Protein AF-A0A847ZDC9-F1 (afdb_monomer)

Structure (mmCIF, N/CA/C/O backbone):
data_AF-A0A847ZDC9-F1
#
_entry.id   AF-A0A847ZDC9-F1
#
loop_
_atom_site.group_PDB
_atom_site.id
_atom_site.type_symbol
_atom_site.label_atom_id
_atom_site.label_alt_id
_atom_site.label_comp_id
_atom_site.label_asym_id
_atom_site.label_entity_id
_atom_site.label_seq_id
_atom_site.pdbx_PDB_ins_code
_atom_site.Cartn_x
_atom_site.Cartn_y
_atom_site.Cartn_z
_atom_site.occupancy
_atom_site.B_iso_or_equiv
_atom_site.auth_seq_id
_atom_site.auth_comp_id
_atom_site.auth_asym_id
_atom_site.auth_atom_id
_atom_site.pdbx_PDB_model_num
ATOM 1 N N . MET A 1 1 ? 9.427 -24.790 15.113 1.00 75.94 1 MET A N 1
ATOM 2 C CA . MET A 1 1 ? 8.262 -24.281 14.353 1.00 75.94 1 MET A CA 1
ATOM 3 C C . MET A 1 1 ? 8.720 -23.042 13.598 1.00 75.94 1 MET A C 1
ATOM 5 O O . MET A 1 1 ? 9.330 -22.196 14.244 1.00 75.94 1 MET A O 1
ATOM 9 N N . SER A 1 2 ? 8.518 -22.959 12.276 1.00 96.50 2 SER A N 1
ATOM 10 C CA . SER A 1 2 ? 8.979 -21.799 11.489 1.00 96.50 2 SER A CA 1
ATOM 11 C C . SER A 1 2 ? 8.247 -20.518 11.904 1.00 96.50 2 SER A C 1
ATOM 13 O O . SER A 1 2 ? 7.168 -20.587 12.503 1.00 96.50 2 SER A O 1
ATOM 15 N N . PHE A 1 3 ? 8.836 -19.358 11.617 1.00 96.12 3 PHE A N 1
ATOM 16 C CA . PHE A 1 3 ? 8.235 -18.069 11.953 1.00 96.12 3 PHE A CA 1
ATOM 17 C C . PHE A 1 3 ? 6.899 -17.869 11.225 1.00 96.12 3 PHE A C 1
ATOM 19 O O . PHE A 1 3 ? 5.914 -17.469 11.840 1.00 96.12 3 PHE A O 1
ATOM 26 N N . GLU A 1 4 ? 6.825 -18.267 9.956 1.00 95.75 4 GLU A N 1
ATOM 27 C CA . GLU A 1 4 ? 5.623 -18.192 9.119 1.00 95.75 4 GLU A CA 1
ATOM 28 C C . GLU A 1 4 ? 4.483 -19.004 9.736 1.00 95.75 4 GLU A C 1
ATOM 30 O O . GLU A 1 4 ? 3.350 -18.532 9.830 1.00 95.75 4 GLU A O 1
ATOM 35 N N . ARG A 1 5 ? 4.786 -20.205 10.250 1.00 96.69 5 ARG A N 1
ATOM 36 C CA . ARG A 1 5 ? 3.777 -21.029 10.920 1.00 96.69 5 ARG A CA 1
ATOM 37 C C . ARG A 1 5 ? 3.280 -20.385 12.216 1.00 96.69 5 ARG A C 1
ATOM 39 O O . ARG A 1 5 ? 2.094 -20.480 12.512 1.00 96.69 5 ARG A O 1
ATOM 46 N N . GLN A 1 6 ? 4.152 -19.717 12.972 1.00 97.88 6 GLN A N 1
ATOM 47 C CA . GLN A 1 6 ? 3.752 -18.973 14.175 1.00 97.88 6 GLN A CA 1
ATOM 48 C C . GLN A 1 6 ? 2.889 -17.753 13.833 1.00 97.88 6 GLN A C 1
ATOM 50 O O . GLN A 1 6 ? 1.963 -17.427 14.572 1.00 97.88 6 GLN A O 1
ATOM 55 N N . VAL A 1 7 ? 3.183 -17.059 12.731 1.00 96.38 7 VAL A N 1
ATOM 56 C CA . VAL A 1 7 ? 2.360 -15.949 12.230 1.00 96.38 7 VAL A CA 1
ATOM 57 C C . VAL A 1 7 ? 0.974 -16.454 11.840 1.00 96.38 7 VAL A C 1
ATOM 59 O O . VAL A 1 7 ? -0.011 -15.907 12.324 1.00 96.38 7 VAL A O 1
ATOM 62 N N . GLN A 1 8 ? 0.889 -17.531 11.054 1.00 96.62 8 GLN A N 1
ATOM 63 C CA . GLN A 1 8 ? -0.390 -18.108 10.635 1.00 96.62 8 GLN A CA 1
ATOM 64 C C . GLN A 1 8 ? -1.265 -18.498 11.835 1.00 96.62 8 GLN A C 1
ATOM 66 O O . GLN A 1 8 ? -2.432 -18.118 11.890 1.00 96.62 8 GLN A O 1
ATOM 71 N N . LEU A 1 9 ? -0.688 -19.189 12.824 1.00 97.69 9 LEU A N 1
ATOM 72 C CA . LEU A 1 9 ? -1.410 -19.558 14.045 1.00 97.69 9 LEU A CA 1
ATOM 73 C C . LEU A 1 9 ? -1.904 -18.322 14.806 1.00 97.69 9 LEU A C 1
ATOM 75 O O . LEU A 1 9 ? -3.067 -18.268 15.188 1.00 97.69 9 LEU A O 1
ATOM 79 N N . ARG A 1 10 ? -1.067 -17.284 14.953 1.00 97.31 10 ARG A N 1
ATOM 80 C CA . ARG A 1 10 ? -1.488 -16.031 15.600 1.00 97.31 10 ARG A CA 1
ATOM 81 C C . ARG A 1 10 ? -2.603 -15.321 14.840 1.00 97.31 10 ARG A C 1
ATOM 83 O O . ARG A 1 10 ? -3.472 -14.749 15.483 1.00 97.31 10 ARG A O 1
ATOM 90 N N . ILE A 1 11 ? -2.603 -15.338 13.507 1.00 96.06 11 ILE A N 1
ATOM 91 C CA . ILE A 1 11 ? -3.690 -14.755 12.705 1.00 96.06 11 ILE A CA 1
ATOM 92 C C . ILE A 1 11 ? -5.000 -15.513 12.960 1.00 96.06 11 ILE A C 1
ATOM 94 O O . ILE A 1 11 ? -6.026 -14.886 13.227 1.00 96.06 11 ILE A O 1
ATOM 98 N N . GLU A 1 12 ? -4.960 -16.847 12.935 1.00 97.56 12 GLU A N 1
ATOM 99 C CA . GLU A 1 12 ? -6.125 -17.698 13.208 1.00 97.56 12 GLU A CA 1
ATOM 100 C C . GLU A 1 12 ? -6.663 -17.510 14.637 1.00 97.56 12 GLU A C 1
ATOM 102 O O . GLU A 1 12 ? -7.878 -17.417 14.832 1.00 97.56 12 GLU A O 1
ATOM 107 N N . ASP A 1 13 ? -5.773 -17.417 15.627 1.00 97.94 13 ASP A N 1
ATOM 108 C CA . ASP A 1 13 ? -6.130 -17.211 17.034 1.00 97.94 13 ASP A CA 1
ATOM 109 C C . ASP A 1 13 ? -6.665 -15.795 17.283 1.00 97.94 13 ASP A C 1
ATOM 111 O O . ASP A 1 13 ? -7.683 -15.619 17.955 1.00 97.94 13 ASP A O 1
ATOM 115 N N . ASN A 1 14 ? -6.040 -14.773 16.689 1.00 97.19 14 ASN A N 1
ATOM 116 C CA . ASN A 1 14 ? -6.495 -13.386 16.784 1.00 97.19 14 ASN A CA 1
ATOM 117 C C . ASN A 1 14 ? -7.895 -13.201 16.187 1.00 97.19 14 ASN A C 1
ATOM 119 O O . ASN A 1 14 ? -8.684 -12.431 16.732 1.00 97.19 14 ASN A O 1
ATOM 123 N N . GLY A 1 15 ? -8.235 -13.937 15.123 1.00 95.25 15 GLY A N 1
ATOM 124 C CA . GLY A 1 15 ? -9.578 -13.938 14.537 1.00 95.25 15 GLY A CA 1
ATOM 125 C C . GLY A 1 15 ? -10.673 -14.496 15.456 1.00 95.25 15 GLY A C 1
ATOM 126 O O . GLY A 1 15 ? -11.852 -14.270 15.197 1.00 95.25 15 GLY A O 1
ATOM 127 N N . LYS A 1 16 ? -10.300 -15.205 16.530 1.00 96.94 16 LYS A N 1
ATOM 128 C CA . LYS A 1 16 ? -11.209 -15.781 17.539 1.00 96.94 16 LYS A CA 1
ATOM 129 C C . LYS A 1 16 ? -11.092 -15.091 18.902 1.00 96.94 16 LYS A C 1
ATOM 131 O O . LYS A 1 16 ? -11.800 -15.452 19.842 1.00 96.94 16 LYS A O 1
ATOM 136 N N . ASN A 1 17 ? -10.186 -14.126 19.041 1.00 98.19 17 ASN A N 1
ATOM 137 C CA . ASN A 1 17 ? -9.923 -13.444 20.298 1.00 98.19 17 ASN A CA 1
ATOM 138 C C . ASN A 1 17 ? -10.949 -12.323 20.519 1.00 98.19 17 ASN A C 1
ATOM 140 O O . ASN A 1 17 ? -10.795 -11.222 19.991 1.00 98.19 17 ASN A O 1
ATOM 144 N N . ALA A 1 18 ? -11.973 -12.602 21.332 1.00 98.06 18 ALA A N 1
ATOM 145 C CA . ALA A 1 18 ? -13.061 -11.665 21.620 1.00 98.06 18 ALA A CA 1
ATOM 146 C C . ALA A 1 18 ? -12.557 -10.295 22.107 1.00 98.06 18 ALA A C 1
ATOM 148 O O . ALA A 1 18 ? -12.956 -9.269 21.565 1.00 98.06 18 ALA A O 1
ATOM 149 N N . ASN A 1 19 ? -11.594 -10.270 23.034 1.00 98.31 19 ASN A N 1
ATOM 150 C CA . ASN A 1 19 ? -11.048 -9.018 23.565 1.00 98.31 19 ASN A CA 1
ATOM 151 C C . ASN A 1 19 ? -10.377 -8.174 22.472 1.00 98.31 19 ASN A C 1
ATOM 153 O O . ASN A 1 19 ? -10.503 -6.950 22.459 1.00 98.31 19 ASN A O 1
ATOM 157 N N . LEU A 1 20 ? -9.660 -8.818 21.545 1.00 97.81 20 LEU A N 1
ATOM 158 C CA . LEU A 1 20 ? -9.017 -8.121 20.433 1.00 97.81 20 LEU A CA 1
ATOM 159 C C . LEU A 1 20 ? -10.048 -7.605 19.419 1.00 97.81 20 LEU A C 1
ATOM 161 O O . LEU A 1 20 ? -9.898 -6.500 18.901 1.00 97.81 20 LEU A O 1
AT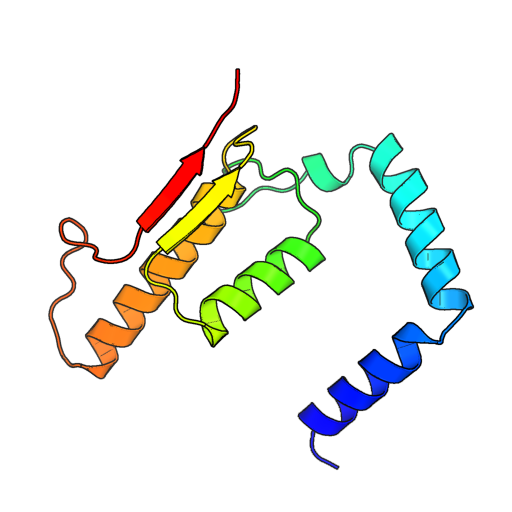OM 165 N N . MET A 1 21 ? -11.103 -8.376 19.152 1.00 96.19 21 MET A N 1
ATOM 166 C CA . MET A 1 21 ? -12.203 -7.965 18.274 1.00 96.19 21 MET A CA 1
ATOM 167 C C . MET A 1 21 ? -12.991 -6.780 18.848 1.00 96.19 21 MET A C 1
ATOM 169 O O . MET A 1 21 ? -13.334 -5.853 18.103 1.00 96.19 21 MET A O 1
ATOM 173 N N . ASP A 1 22 ? -13.224 -6.774 20.159 1.00 98.06 22 ASP A N 1
ATOM 174 C CA . ASP A 1 22 ? -13.878 -5.672 20.864 1.00 98.06 22 ASP A CA 1
ATOM 175 C C . ASP A 1 22 ? -13.000 -4.417 20.835 1.00 98.06 22 ASP A C 1
ATOM 177 O O . ASP A 1 22 ? -13.462 -3.344 20.439 1.00 98.06 22 ASP A O 1
ATOM 181 N N . ALA A 1 23 ? -11.704 -4.556 21.139 1.00 98.00 23 ALA A N 1
ATOM 182 C CA . ALA A 1 23 ? -10.745 -3.455 21.069 1.00 98.00 23 ALA A CA 1
ATOM 183 C C . ALA A 1 23 ? -10.622 -2.878 19.649 1.00 98.00 23 ALA A C 1
ATOM 185 O O . ALA A 1 23 ? -10.609 -1.659 19.485 1.00 98.00 23 ALA A O 1
ATOM 186 N N . LYS A 1 24 ? -10.589 -3.730 18.614 1.00 95.69 24 LYS A N 1
ATOM 187 C CA . LYS A 1 24 ? -10.611 -3.306 17.203 1.00 95.69 24 LYS A CA 1
ATOM 188 C C . LYS A 1 24 ? -11.855 -2.470 16.905 1.00 95.69 24 LYS A C 1
ATOM 190 O O . LYS A 1 24 ? -11.746 -1.402 16.304 1.00 95.69 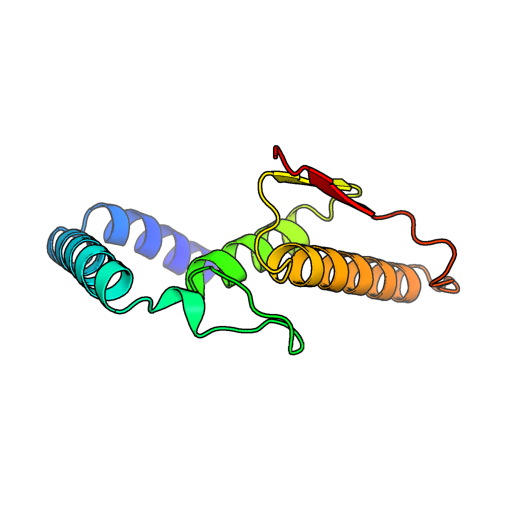24 LYS A O 1
ATOM 195 N N . SER A 1 25 ? -13.029 -2.972 17.282 1.00 96.69 25 SER A N 1
ATOM 196 C CA . SER A 1 25 ? -14.310 -2.317 17.002 1.00 96.69 25 SER A CA 1
ATOM 197 C C . SER A 1 25 ? -14.404 -0.957 17.685 1.00 96.69 25 SER A C 1
ATOM 199 O O . SER A 1 25 ? -14.842 0.019 17.074 1.00 96.69 25 SER A O 1
ATOM 201 N N . GLU A 1 26 ? -13.960 -0.879 18.939 1.00 98.38 26 GLU A N 1
ATOM 202 C CA . GLU A 1 26 ? -13.981 0.372 19.686 1.00 98.38 26 GLU A CA 1
ATOM 203 C C . GLU A 1 26 ? -12.937 1.364 19.173 1.00 98.38 26 GLU A C 1
ATOM 205 O O . GLU A 1 26 ? -13.266 2.533 18.968 1.00 98.38 26 GLU A O 1
ATOM 210 N N . PHE A 1 27 ? -11.722 0.901 18.861 1.00 98.06 27 PHE A N 1
ATOM 211 C CA . PHE A 1 27 ? -10.712 1.744 18.226 1.00 98.06 27 PHE A CA 1
ATOM 212 C C . PHE A 1 27 ? -11.244 2.341 16.927 1.00 98.06 27 PHE A C 1
ATOM 214 O O . PHE A 1 27 ? -11.231 3.557 16.796 1.00 98.06 27 PHE A O 1
ATOM 221 N N . MET A 1 28 ? -11.797 1.519 16.026 1.00 96.94 28 MET A N 1
ATOM 222 C CA . MET A 1 28 ? -12.374 1.976 14.758 1.00 96.94 28 MET A CA 1
ATOM 223 C C . MET A 1 28 ? -13.448 3.052 14.969 1.00 96.94 28 MET A C 1
ATOM 225 O O . MET A 1 28 ? -13.481 4.058 14.263 1.00 96.94 28 MET A O 1
ATOM 229 N N . ARG A 1 29 ? -14.329 2.872 15.960 1.00 98.00 29 ARG A N 1
ATOM 230 C CA . ARG A 1 29 ? -15.388 3.841 16.267 1.00 98.00 29 ARG A CA 1
ATOM 231 C C . ARG A 1 29 ? -14.820 5.187 16.714 1.00 98.00 29 ARG A C 1
ATOM 233 O O . ARG A 1 29 ? -15.309 6.228 16.276 1.00 98.00 29 ARG A O 1
ATOM 240 N N . GLN A 1 30 ? -13.832 5.174 17.605 1.00 98.62 30 GLN A N 1
ATOM 241 C CA . GLN A 1 30 ? -13.237 6.400 18.137 1.00 98.62 30 GLN A CA 1
ATOM 242 C C . GLN A 1 30 ? -12.309 7.068 17.119 1.00 98.62 30 GLN A C 1
ATOM 244 O O . GLN A 1 30 ? -12.331 8.288 16.975 1.00 98.62 30 GLN A O 1
ATOM 249 N N . SER A 1 31 ? -11.551 6.280 16.358 1.00 98.38 31 SER A N 1
ATOM 250 C CA . SER A 1 31 ? -10.609 6.766 15.354 1.00 98.38 31 SER A CA 1
ATOM 251 C C . SER A 1 31 ? -11.314 7.441 14.180 1.00 98.38 31 SER A C 1
ATOM 253 O O . SER A 1 31 ? -10.804 8.440 13.684 1.00 98.38 31 SER A O 1
ATOM 2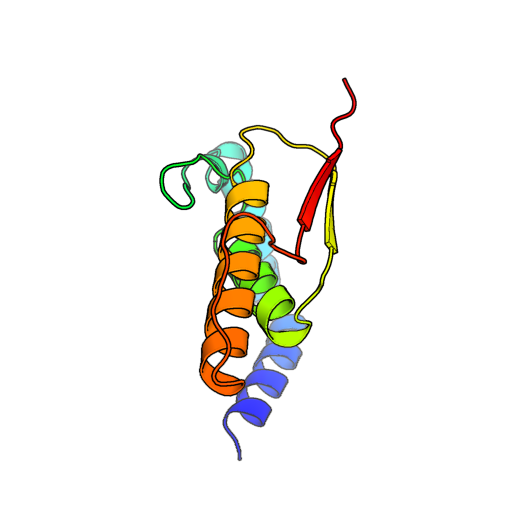55 N N . ILE A 1 32 ? -12.503 6.969 13.779 1.00 97.94 32 ILE A N 1
ATOM 256 C CA . ILE A 1 32 ? -13.338 7.655 12.779 1.00 97.94 32 ILE A CA 1
ATOM 257 C C . ILE A 1 32 ? -13.733 9.052 13.270 1.00 97.94 32 ILE A C 1
ATOM 259 O O . ILE A 1 32 ? -13.563 10.023 12.542 1.00 97.94 32 ILE A O 1
ATOM 263 N N . LYS A 1 33 ? -14.220 9.175 14.513 1.00 98.06 33 LYS A N 1
ATOM 264 C CA . LYS A 1 33 ? -14.629 10.475 15.083 1.00 98.06 33 LYS A CA 1
ATOM 265 C C . LYS A 1 33 ? -13.467 11.453 15.224 1.00 98.06 33 LYS A C 1
ATOM 267 O O . LYS A 1 33 ? -13.670 12.654 15.117 1.00 98.06 33 LYS A O 1
ATOM 272 N N . ALA A 1 34 ? -12.278 10.932 15.506 1.00 98.38 34 ALA A N 1
ATOM 273 C CA . ALA A 1 34 ? -11.056 11.713 15.637 1.00 98.38 34 ALA A CA 1
ATOM 274 C C . ALA A 1 34 ? -10.334 11.938 14.296 1.00 98.38 34 ALA A C 1
ATOM 276 O O . ALA A 1 34 ? -9.215 12.443 14.303 1.00 98.38 34 ALA A O 1
ATOM 277 N N . GLU A 1 35 ? -10.923 11.508 13.171 1.00 98.19 35 GLU A N 1
ATOM 278 C CA . GLU A 1 35 ? -10.322 11.580 11.833 1.00 98.19 35 GLU A CA 1
ATOM 279 C C . GLU A 1 35 ? -8.901 10.990 11.781 1.00 98.19 35 GLU A C 1
ATOM 281 O O . GLU A 1 35 ? -8.038 11.442 11.035 1.00 98.19 35 GLU A O 1
ATOM 286 N N . TYR A 1 36 ? -8.630 9.946 12.570 1.00 98.56 36 TYR A N 1
ATOM 287 C CA . TYR A 1 36 ? -7.284 9.395 12.749 1.00 98.56 36 TYR A CA 1
ATOM 288 C C . TYR A 1 36 ? -6.607 9.050 11.415 1.00 98.56 36 TYR A C 1
ATOM 290 O O . TYR A 1 36 ? -5.463 9.444 11.191 1.00 98.56 36 TYR A O 1
ATOM 298 N N . SER A 1 37 ? -7.330 8.387 10.505 1.00 97.81 37 SER A N 1
ATOM 299 C CA . SER A 1 37 ? -6.831 7.985 9.183 1.00 97.81 37 SER A CA 1
ATOM 300 C C . SER A 1 37 ? -6.509 9.154 8.244 1.00 97.81 37 SER A C 1
ATOM 302 O O . SER A 1 37 ? -5.869 8.932 7.226 1.00 97.81 37 SER A O 1
ATOM 304 N N . TYR A 1 38 ? -6.925 10.385 8.557 1.00 97.81 38 TYR A N 1
ATOM 305 C CA . TYR A 1 38 ? -6.638 11.578 7.749 1.00 97.81 38 TYR A CA 1
ATOM 306 C C . TYR A 1 38 ? -5.258 12.180 8.049 1.00 97.81 38 TYR A C 1
ATOM 308 O O . TY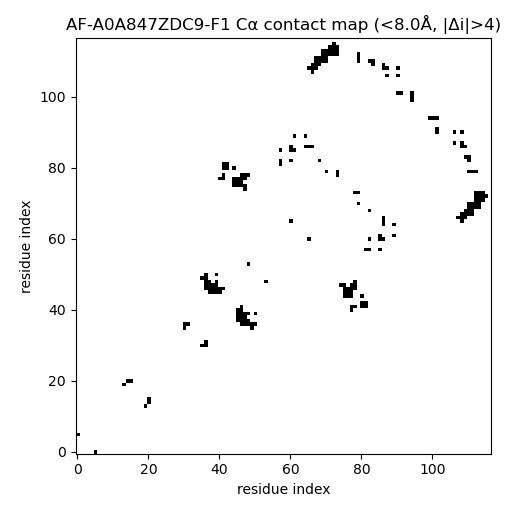R A 1 38 ? -4.797 13.061 7.328 1.00 97.81 38 TYR A O 1
ATOM 316 N N . ASN A 1 39 ? -4.581 11.708 9.100 1.00 98.06 39 ASN A N 1
ATOM 317 C CA . ASN A 1 39 ? -3.333 12.299 9.590 1.00 98.06 39 ASN A CA 1
ATOM 318 C C . ASN A 1 39 ? -2.070 11.691 8.963 1.00 98.06 39 ASN A C 1
ATOM 320 O O . ASN A 1 39 ? -0.957 12.006 9.386 1.00 98.06 39 ASN A O 1
ATOM 324 N N . PHE A 1 40 ? -2.219 10.808 7.974 1.00 98.25 40 PHE A N 1
ATOM 325 C CA . PHE A 1 40 ? -1.098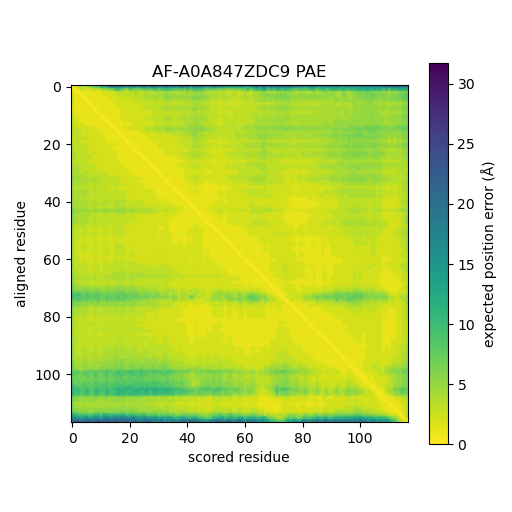 10.124 7.340 1.00 98.25 40 PHE A CA 1
ATOM 326 C C . PHE A 1 40 ? -0.785 10.696 5.961 1.00 98.25 40 PHE A C 1
ATOM 328 O O . PHE A 1 40 ? -1.639 11.214 5.238 1.00 98.25 40 PHE A O 1
ATOM 335 N N . SER A 1 41 ? 0.484 10.577 5.581 1.00 98.12 41 SER A N 1
ATOM 336 C CA . SER A 1 41 ? 0.950 10.901 4.239 1.00 98.12 41 SER A CA 1
ATOM 337 C C . SER A 1 41 ? 1.853 9.794 3.714 1.00 98.12 41 SER A C 1
ATOM 339 O O . SER A 1 41 ? 2.565 9.143 4.479 1.00 98.12 41 SER A O 1
ATOM 341 N N . TRP A 1 42 ? 1.828 9.596 2.401 1.00 97.75 42 TRP A N 1
ATOM 342 C CA . TRP A 1 42 ? 2.766 8.748 1.687 1.00 97.75 42 TRP A CA 1
ATOM 343 C C . TRP A 1 42 ? 3.605 9.611 0.752 1.00 97.75 42 TRP A C 1
ATOM 345 O O . TRP A 1 42 ? 3.061 10.275 -0.130 1.00 97.75 42 TRP A O 1
ATOM 355 N N . LEU A 1 43 ? 4.923 9.644 0.970 1.00 97.25 43 LEU A N 1
ATOM 356 C CA . LEU A 1 43 ? 5.855 10.495 0.214 1.00 97.25 43 LEU A CA 1
ATOM 357 C C . LEU A 1 43 ? 5.364 11.954 0.115 1.00 97.25 43 LEU A C 1
ATOM 359 O O . LEU A 1 43 ? 5.318 12.547 -0.961 1.00 97.25 43 LEU A O 1
ATOM 363 N N . SER A 1 44 ? 4.949 12.511 1.258 1.00 97.25 44 SER A N 1
ATOM 364 C CA . SER A 1 44 ? 4.393 13.867 1.400 1.00 97.25 44 SER A CA 1
ATOM 365 C C . SER A 1 44 ? 3.021 14.102 0.749 1.00 97.25 44 SER A C 1
ATOM 367 O O . SER A 1 44 ? 2.527 15.229 0.775 1.00 97.25 44 SER A O 1
ATOM 369 N N . ARG A 1 45 ? 2.360 13.071 0.201 1.00 97.62 45 ARG A N 1
ATOM 370 C CA . ARG A 1 45 ? 0.984 13.159 -0.310 1.00 97.62 45 ARG A CA 1
ATOM 371 C C . ARG A 1 45 ? -0.018 12.632 0.728 1.00 97.62 45 ARG A C 1
ATOM 373 O O . ARG A 1 45 ? 0.163 11.505 1.184 1.00 97.62 45 ARG A O 1
ATOM 380 N N . PRO A 1 46 ? -1.076 13.378 1.098 1.00 98.06 46 PRO A N 1
ATOM 381 C CA . PRO A 1 46 ? -2.075 12.892 2.053 1.00 98.06 46 PRO A CA 1
ATOM 382 C C . PRO A 1 46 ? -2.748 11.599 1.585 1.00 98.06 46 PRO A C 1
ATOM 384 O O . PRO A 1 46 ? -3.161 11.504 0.425 1.00 98.06 46 PRO A O 1
ATOM 387 N N . ILE A 1 47 ? -2.877 10.628 2.490 1.00 97.81 47 ILE A N 1
ATOM 388 C CA . ILE A 1 47 ? -3.511 9.329 2.243 1.00 97.81 47 ILE A CA 1
ATOM 389 C C . ILE A 1 47 ? -4.535 9.048 3.346 1.00 97.81 47 ILE A C 1
ATOM 391 O O . ILE A 1 47 ? -4.190 9.018 4.522 1.00 97.81 47 ILE A O 1
ATOM 395 N N . ILE A 1 48 ? -5.802 8.857 2.966 1.00 96.75 48 ILE A N 1
ATOM 396 C CA . ILE A 1 48 ? -6.903 8.615 3.912 1.00 96.75 48 ILE A CA 1
ATOM 397 C C . ILE A 1 48 ? -7.065 7.104 4.099 1.00 96.75 48 ILE A C 1
ATOM 399 O O . ILE A 1 48 ? -7.977 6.489 3.552 1.00 96.75 48 ILE A O 1
ATOM 403 N N . GLN A 1 49 ? -6.125 6.489 4.812 1.00 96.81 49 GLN A N 1
ATOM 404 C CA . GLN A 1 49 ? -6.097 5.047 5.079 1.00 96.81 49 GLN A CA 1
ATOM 405 C C . GLN A 1 49 ? -5.486 4.786 6.455 1.00 96.81 49 GLN A C 1
ATOM 407 O O . GLN A 1 49 ? -4.749 5.618 6.987 1.00 96.81 49 GLN A O 1
ATOM 412 N N . TYR A 1 50 ? -5.782 3.632 7.053 1.00 97.81 50 TYR A N 1
ATOM 413 C CA . TYR A 1 50 ? -5.081 3.236 8.268 1.00 97.81 50 TYR A CA 1
ATOM 414 C C . TYR A 1 50 ? -3.687 2.679 7.941 1.00 97.81 50 TYR A C 1
ATOM 416 O O . TYR A 1 50 ? -3.529 2.002 6.923 1.00 97.81 50 TYR A O 1
ATOM 424 N N . PRO A 1 51 ? -2.686 2.856 8.826 1.00 97.38 51 PRO A N 1
ATOM 425 C CA . PRO A 1 51 ? -1.342 2.323 8.604 1.00 97.38 51 PRO A CA 1
ATOM 426 C C . PRO A 1 51 ? -1.310 0.815 8.332 1.00 97.38 51 PRO A C 1
ATOM 428 O O . PRO A 1 51 ? -0.562 0.368 7.469 1.00 97.38 51 PRO A O 1
ATOM 431 N N . GLN A 1 52 ? -2.143 0.022 9.015 1.00 96.31 52 GLN A N 1
ATOM 432 C CA . GLN A 1 52 ? -2.210 -1.420 8.764 1.00 96.31 52 GLN A CA 1
ATOM 433 C C . GLN A 1 52 ? -2.771 -1.769 7.377 1.00 96.31 52 GLN A C 1
ATOM 435 O O . GLN A 1 52 ? -2.343 -2.759 6.791 1.00 96.31 52 GLN A O 1
ATOM 440 N N . ASP A 1 53 ? -3.676 -0.951 6.833 1.00 96.81 53 ASP A N 1
ATOM 441 C CA . ASP A 1 53 ? -4.220 -1.160 5.488 1.00 96.81 53 ASP A CA 1
ATOM 442 C C . ASP A 1 53 ? -3.150 -0.825 4.441 1.00 96.81 53 ASP A C 1
ATOM 444 O O . ASP A 1 53 ? -2.962 -1.566 3.479 1.00 96.81 53 ASP A O 1
ATOM 448 N N . MET A 1 54 ? -2.377 0.242 4.675 1.00 98.00 54 MET A N 1
ATOM 449 C CA . MET A 1 54 ? -1.237 0.611 3.830 1.00 98.00 54 MET A CA 1
ATOM 450 C C . MET A 1 54 ? -0.176 -0.499 3.790 1.00 98.00 54 MET A C 1
ATOM 452 O O . MET A 1 54 ? 0.325 -0.824 2.714 1.00 98.00 54 MET A O 1
ATOM 456 N N . VAL A 1 55 ? 0.143 -1.110 4.940 1.00 98.31 55 VAL A N 1
ATOM 457 C CA . VAL A 1 55 ? 1.063 -2.262 5.018 1.00 98.31 55 VAL A CA 1
ATOM 458 C C . VAL A 1 55 ? 0.493 -3.467 4.270 1.00 98.31 55 VAL A C 1
ATOM 460 O O . VAL A 1 55 ? 1.203 -4.075 3.476 1.00 98.31 55 VAL A O 1
ATOM 463 N N . ALA A 1 56 ? -0.793 -3.780 4.447 1.00 97.69 56 ALA A N 1
ATOM 464 C CA . ALA A 1 56 ? -1.427 -4.894 3.744 1.00 97.69 56 ALA A CA 1
ATOM 465 C C . ALA A 1 56 ? -1.390 -4.718 2.215 1.00 97.69 56 ALA A C 1
ATOM 467 O O . ALA A 1 56 ? -1.073 -5.662 1.491 1.00 97.69 56 ALA A O 1
ATOM 468 N N . ILE A 1 57 ? -1.661 -3.508 1.713 1.00 97.88 57 ILE A N 1
ATOM 469 C CA . ILE A 1 57 ? -1.538 -3.193 0.282 1.00 97.88 57 ILE A CA 1
ATOM 470 C C . ILE A 1 57 ? -0.085 -3.318 -0.181 1.00 97.88 57 ILE A C 1
ATOM 472 O O . ILE A 1 57 ? 0.171 -3.912 -1.227 1.00 97.88 57 ILE A O 1
ATOM 476 N N . GLN A 1 58 ? 0.872 -2.810 0.596 1.00 98.12 58 GLN A N 1
ATOM 477 C CA . GLN A 1 58 ? 2.294 -2.925 0.280 1.00 98.12 58 GLN A CA 1
ATOM 478 C C . GLN A 1 58 ? 2.733 -4.392 0.145 1.00 98.12 58 GLN A C 1
ATOM 480 O O . GLN A 1 58 ? 3.380 -4.743 -0.847 1.00 98.12 58 GLN A O 1
ATOM 485 N N . GLU A 1 59 ? 2.374 -5.245 1.109 1.00 98.19 59 GLU A N 1
ATOM 486 C CA . GLU A 1 59 ? 2.676 -6.680 1.087 1.00 98.19 59 GLU A CA 1
ATOM 487 C C . GLU A 1 59 ? 2.021 -7.371 -0.114 1.00 98.19 59 GLU A C 1
ATOM 489 O O . GLU A 1 59 ? 2.676 -8.144 -0.818 1.00 98.19 59 GLU A O 1
ATOM 494 N N . LEU A 1 60 ? 0.757 -7.044 -0.404 1.00 98.31 60 LEU A N 1
ATOM 495 C CA . LEU A 1 60 ? 0.021 -7.618 -1.527 1.00 98.31 60 LEU A CA 1
ATOM 496 C C . LEU A 1 60 ? 0.654 -7.252 -2.873 1.00 98.31 60 LEU A C 1
ATOM 498 O O . LEU A 1 60 ? 0.860 -8.131 -3.709 1.00 98.31 60 LEU A O 1
ATOM 502 N N . VAL A 1 61 ? 1.002 -5.978 -3.087 1.00 98.56 61 VAL A N 1
ATOM 503 C CA . VAL A 1 61 ? 1.674 -5.534 -4.320 1.00 98.56 61 VAL A CA 1
ATOM 504 C C . VAL A 1 61 ? 3.019 -6.238 -4.479 1.00 98.56 61 VAL A C 1
ATOM 506 O O . VAL A 1 61 ? 3.342 -6.686 -5.577 1.00 98.56 61 VAL A O 1
ATOM 509 N N . TRP A 1 62 ? 3.779 -6.397 -3.391 1.00 98.44 62 TRP A N 1
ATOM 510 C CA . TRP A 1 62 ? 5.062 -7.098 -3.420 1.00 98.44 62 TRP A CA 1
ATOM 511 C C . TRP A 1 62 ? 4.9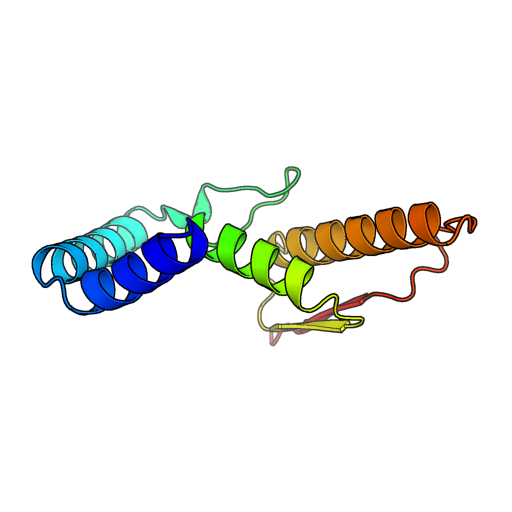21 -8.584 -3.770 1.00 98.44 62 TRP A C 1
ATOM 513 O O . TRP A 1 62 ? 5.690 -9.111 -4.574 1.00 98.44 62 TRP A O 1
ATOM 523 N N . GLN A 1 63 ? 3.928 -9.259 -3.188 1.00 98.31 63 GLN A N 1
ATOM 524 C CA . GLN A 1 63 ? 3.677 -10.677 -3.425 1.00 98.31 63 GLN A CA 1
ATOM 525 C C . GLN A 1 63 ? 3.145 -10.943 -4.840 1.00 98.31 63 GLN A C 1
ATOM 527 O O . GLN A 1 63 ? 3.564 -11.903 -5.484 1.00 98.31 63 GLN A O 1
ATOM 532 N N . VAL A 1 64 ? 2.202 -10.122 -5.306 1.00 98.44 64 VAL A N 1
ATOM 533 C CA . VAL A 1 64 ? 1.490 -10.333 -6.577 1.00 98.44 64 VAL A CA 1
ATOM 534 C C . VAL A 1 64 ? 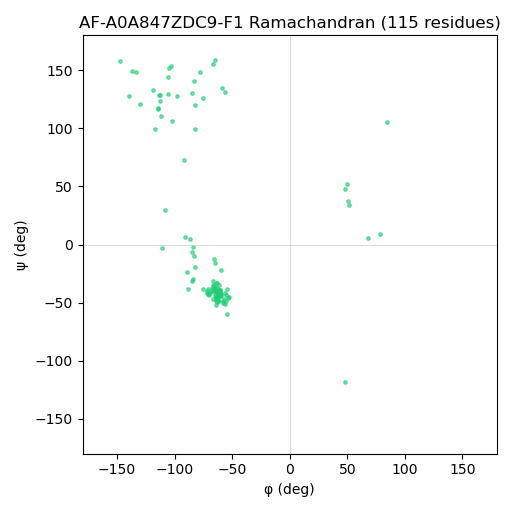2.279 -9.793 -7.769 1.00 98.44 64 VAL A C 1
ATOM 536 O O . VAL A 1 64 ? 2.155 -10.328 -8.867 1.00 98.44 64 VAL A O 1
ATOM 539 N N . LYS A 1 65 ? 3.091 -8.751 -7.563 1.00 98.19 65 LYS A N 1
ATOM 540 C CA . LYS A 1 65 ? 3.837 -8.028 -8.605 1.00 98.19 65 LYS A CA 1
ATOM 541 C C . LYS A 1 65 ? 2.977 -7.608 -9.817 1.00 98.19 65 LYS A C 1
ATOM 543 O O . LYS A 1 65 ? 3.344 -7.912 -10.953 1.00 98.19 65 LYS A O 1
ATOM 548 N N . PRO A 1 66 ? 1.833 -6.928 -9.612 1.00 98.19 66 PRO A N 1
ATOM 549 C CA . PRO A 1 66 ? 0.886 -6.650 -10.688 1.00 98.19 66 PRO A CA 1
ATOM 550 C C . PRO A 1 66 ? 1.446 -5.681 -11.741 1.00 98.19 66 PRO A C 1
ATOM 552 O O . PRO A 1 66 ? 2.290 -4.835 -11.445 1.00 98.19 66 PRO A O 1
ATOM 555 N N . ASP A 1 67 ? 0.903 -5.759 -12.958 1.00 97.88 67 ASP A N 1
ATOM 556 C CA . ASP A 1 67 ? 1.157 -4.779 -14.024 1.00 97.88 67 ASP A CA 1
ATOM 557 C C . ASP A 1 67 ? 0.166 -3.604 -14.001 1.00 97.88 67 ASP A C 1
ATOM 559 O O . ASP A 1 67 ? 0.462 -2.514 -14.491 1.00 97.88 67 ASP A O 1
ATOM 563 N N . LEU A 1 68 ? -1.020 -3.801 -13.422 1.00 98.06 68 LEU A N 1
ATOM 564 C CA . LEU A 1 68 ? -2.066 -2.787 -13.336 1.00 98.06 68 LEU A CA 1
ATOM 565 C C . LEU A 1 68 ? -2.743 -2.835 -11.967 1.00 98.06 68 LEU A C 1
ATOM 567 O O . LEU A 1 68 ? -3.233 -3.883 -11.549 1.00 98.06 68 LEU A O 1
ATOM 571 N N . ILE A 1 69 ? -2.812 -1.682 -11.308 1.00 98.38 69 ILE A N 1
ATOM 572 C CA . ILE A 1 69 ? -3.630 -1.462 -10.112 1.00 98.38 69 ILE A CA 1
ATOM 573 C C . ILE A 1 69 ? -4.744 -0.486 -10.487 1.00 98.38 69 ILE A C 1
ATOM 575 O O . ILE A 1 69 ? -4.474 0.568 -11.062 1.00 98.38 69 ILE A O 1
ATOM 579 N N . ILE A 1 70 ? -5.991 -0.839 -10.180 1.00 97.50 70 ILE A N 1
ATOM 580 C CA . ILE A 1 70 ? -7.156 0.022 -10.402 1.00 97.50 70 ILE A CA 1
ATOM 581 C C . ILE A 1 70 ? -7.708 0.417 -9.036 1.00 97.50 70 ILE A C 1
ATOM 583 O O . ILE A 1 70 ? -8.040 -0.454 -8.234 1.00 97.50 70 ILE A O 1
ATOM 587 N N . GLU A 1 71 ? -7.814 1.718 -8.786 1.00 95.94 71 GLU A N 1
ATOM 588 C CA . GLU A 1 71 ? -8.380 2.274 -7.556 1.00 95.94 71 GLU A CA 1
ATOM 589 C C . GLU A 1 71 ? -9.607 3.120 -7.893 1.00 95.94 71 GLU A C 1
ATOM 591 O O . GLU A 1 71 ? -9.574 3.942 -8.807 1.00 95.94 71 GLU A O 1
ATOM 596 N N . THR A 1 72 ? -10.693 2.923 -7.150 1.00 94.06 72 THR A N 1
ATOM 597 C CA . THR A 1 72 ? -11.918 3.721 -7.269 1.00 94.06 72 THR A CA 1
ATOM 598 C C . THR A 1 72 ? -12.031 4.672 -6.083 1.00 94.06 72 THR A C 1
ATOM 600 O O . THR A 1 72 ? -11.956 4.216 -4.942 1.00 94.06 72 THR A O 1
ATOM 603 N N . GLY A 1 73 ? -12.262 5.958 -6.347 1.00 90.44 73 GLY A N 1
ATOM 604 C CA . GLY A 1 73 ? -12.274 7.021 -5.341 1.00 90.44 73 GLY A CA 1
ATOM 605 C C . GLY A 1 73 ? -10.865 7.542 -5.063 1.00 90.44 73 GLY A C 1
ATOM 606 O O . GLY A 1 73 ? -10.058 6.882 -4.411 1.00 90.44 73 GLY A O 1
ATOM 607 N N . ILE A 1 74 ? -10.560 8.740 -5.567 1.00 90.19 74 ILE A N 1
ATOM 608 C CA . ILE A 1 74 ? -9.194 9.284 -5.541 1.00 90.19 74 ILE A CA 1
ATOM 609 C C . ILE A 1 74 ? -8.918 10.062 -4.247 1.00 90.19 74 ILE A C 1
ATOM 611 O O . ILE A 1 74 ? -7.816 9.979 -3.696 1.00 90.19 74 ILE A O 1
ATOM 615 N N . ALA A 1 75 ? -9.900 10.816 -3.744 1.00 92.44 75 ALA A N 1
ATOM 616 C CA . ALA A 1 75 ? -9.732 11.749 -2.62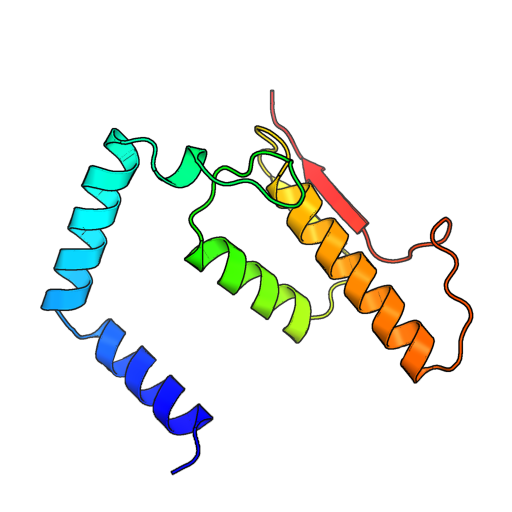7 1.00 92.44 75 ALA A CA 1
ATOM 617 C C . ALA A 1 75 ? -8.490 12.651 -2.821 1.00 92.44 75 ALA A C 1
ATOM 619 O O . ALA A 1 75 ? -8.396 13.395 -3.794 1.00 92.44 75 ALA A O 1
ATOM 620 N N . HIS A 1 76 ? -7.499 12.584 -1.926 1.00 94.38 76 HIS A N 1
ATOM 621 C CA . HIS A 1 76 ? -6.250 13.339 -2.078 1.00 94.38 76 HIS A CA 1
ATOM 622 C C . HIS A 1 76 ? -5.202 12.641 -2.957 1.00 94.38 76 HIS A C 1
ATOM 624 O O . HIS A 1 76 ? -4.173 13.243 -3.263 1.00 94.38 76 HIS A O 1
ATOM 630 N N . GLY A 1 77 ? -5.433 11.402 -3.393 1.00 95.50 77 GLY A N 1
ATOM 631 C CA . GLY A 1 77 ? -4.559 10.653 -4.298 1.00 95.50 77 GLY A CA 1
ATOM 632 C C . GLY A 1 77 ? -3.321 10.031 -3.649 1.00 95.50 77 GLY A C 1
ATOM 633 O O . GLY A 1 77 ? -2.456 9.538 -4.364 1.00 95.50 77 GLY A O 1
ATOM 634 N N . GLY A 1 78 ? -3.190 10.042 -2.318 1.00 97.50 78 GLY A N 1
ATOM 635 C CA . GLY A 1 78 ? -2.044 9.423 -1.641 1.00 97.50 78 GLY A CA 1
ATOM 636 C C . GLY A 1 78 ? -1.946 7.910 -1.844 1.00 97.50 78 GLY A C 1
ATOM 637 O O . GLY A 1 78 ? -0.835 7.399 -1.957 1.00 97.50 78 GLY A O 1
ATOM 638 N N . SER A 1 79 ? -3.075 7.204 -1.965 1.00 97.44 79 SER A N 1
ATOM 639 C CA . SER A 1 79 ? -3.099 5.763 -2.259 1.00 97.44 79 SER A CA 1
ATOM 640 C C . SER A 1 79 ? -2.570 5.455 -3.662 1.00 97.44 79 SER A C 1
ATOM 642 O O . SER A 1 79 ? -1.737 4.567 -3.817 1.00 97.44 79 SER A O 1
ATOM 644 N N . LEU A 1 80 ? -2.907 6.285 -4.655 1.00 97.50 80 LEU A N 1
ATOM 645 C CA . LEU A 1 80 ? -2.345 6.178 -6.003 1.00 97.50 80 LEU A CA 1
ATOM 646 C C . LEU A 1 80 ? -0.820 6.352 -5.996 1.00 97.50 80 LEU A C 1
ATOM 648 O O . LEU A 1 80 ? -0.119 5.638 -6.712 1.00 97.50 80 LEU A O 1
ATOM 652 N N . ILE A 1 81 ? -0.292 7.277 -5.180 1.00 98.00 81 ILE A N 1
ATOM 653 C CA . ILE A 1 81 ? 1.161 7.456 -5.023 1.00 98.00 81 ILE A CA 1
ATOM 654 C C . ILE A 1 81 ? 1.789 6.250 -4.315 1.00 98.00 81 ILE A C 1
ATOM 656 O O . ILE A 1 81 ? 2.858 5.810 -4.736 1.00 98.00 81 ILE A O 1
ATOM 660 N N . LEU A 1 82 ? 1.134 5.685 -3.292 1.00 98.38 82 LEU A N 1
ATOM 661 C CA . LEU A 1 82 ? 1.555 4.432 -2.655 1.00 98.38 82 LEU A CA 1
ATOM 662 C C . LEU A 1 82 ? 1.697 3.319 -3.693 1.00 98.38 82 LEU A C 1
ATOM 664 O O . LEU A 1 82 ? 2.808 2.827 -3.906 1.00 98.38 82 LEU A O 1
ATOM 668 N N . SER A 1 83 ? 0.616 3.003 -4.401 1.00 98.38 83 SER A N 1
ATOM 669 C CA . SER A 1 83 ? 0.585 1.982 -5.445 1.00 98.38 83 SER A CA 1
ATOM 670 C C . SER A 1 83 ? 1.645 2.238 -6.520 1.00 98.38 83 SER A C 1
ATOM 672 O O . SER A 1 83 ? 2.446 1.355 -6.819 1.00 98.38 83 SER A O 1
ATOM 674 N N . ALA A 1 84 ? 1.744 3.463 -7.046 1.00 97.50 84 ALA A N 1
ATOM 675 C CA . ALA A 1 84 ? 2.702 3.793 -8.102 1.00 97.50 84 ALA A CA 1
ATOM 676 C C . ALA A 1 84 ? 4.160 3.667 -7.635 1.00 97.50 84 ALA A C 1
ATOM 678 O O . ALA A 1 84 ? 4.998 3.151 -8.373 1.00 97.50 84 ALA A O 1
ATOM 679 N N . SER A 1 85 ? 4.466 4.098 -6.406 1.00 98.12 85 SER A N 1
ATOM 680 C CA . SER A 1 85 ? 5.814 3.978 -5.841 1.00 98.12 85 SER A CA 1
ATOM 681 C C . SER A 1 85 ? 6.226 2.519 -5.628 1.00 98.12 85 SER A C 1
ATOM 683 O O . SER A 1 85 ? 7.378 2.168 -5.881 1.00 98.12 85 SER A O 1
ATOM 685 N N . MET A 1 86 ? 5.279 1.653 -5.255 1.00 98.44 86 MET A N 1
ATOM 686 C CA . MET A 1 86 ? 5.519 0.216 -5.131 1.00 98.44 86 MET A CA 1
ATOM 687 C C . MET A 1 86 ? 5.751 -0.446 -6.492 1.00 98.44 86 MET A C 1
ATOM 689 O O . MET A 1 86 ? 6.671 -1.249 -6.626 1.00 98.44 86 MET A O 1
ATOM 693 N N . LEU A 1 87 ? 4.980 -0.079 -7.521 1.00 98.25 87 LEU A N 1
ATOM 694 C CA . LEU A 1 87 ? 5.200 -0.573 -8.885 1.00 98.25 87 LEU A CA 1
ATOM 695 C C . LEU A 1 87 ? 6.562 -0.129 -9.445 1.00 98.25 87 LEU A C 1
ATOM 697 O O . LEU A 1 87 ? 7.259 -0.929 -10.063 1.00 98.25 87 LEU A O 1
ATOM 701 N N . ALA A 1 88 ? 6.977 1.111 -9.174 1.00 97.62 88 ALA A N 1
ATOM 702 C CA . ALA A 1 88 ? 8.295 1.608 -9.565 1.00 97.62 88 ALA A CA 1
ATOM 703 C C . ALA A 1 88 ? 9.440 0.864 -8.850 1.00 97.62 88 ALA A C 1
ATOM 705 O O . ALA A 1 88 ? 10.476 0.594 -9.458 1.00 97.62 88 ALA A O 1
ATOM 706 N N . LEU A 1 89 ? 9.256 0.501 -7.575 1.00 97.75 89 LEU A N 1
ATOM 707 C CA . LEU A 1 89 ? 10.217 -0.321 -6.836 1.00 97.75 89 LEU A CA 1
ATOM 708 C C . LEU A 1 89 ? 10.359 -1.720 -7.457 1.00 97.75 89 LEU A C 1
ATOM 710 O O . LEU A 1 89 ? 11.477 -2.214 -7.586 1.00 97.75 89 LEU A O 1
ATOM 714 N N . LEU A 1 90 ? 9.251 -2.335 -7.882 1.00 97.94 90 LEU A N 1
ATOM 715 C CA . LEU A 1 90 ? 9.278 -3.621 -8.583 1.00 97.94 90 LEU A CA 1
ATOM 716 C C . LEU A 1 90 ? 10.031 -3.531 -9.915 1.00 97.94 90 LEU A C 1
ATOM 718 O O . LEU A 1 90 ? 10.913 -4.352 -10.158 1.00 97.94 90 LEU A O 1
ATOM 722 N N . ASP A 1 91 ? 9.740 -2.511 -10.732 1.00 97.12 91 ASP A N 1
ATOM 723 C CA . ASP A 1 91 ? 10.451 -2.263 -11.995 1.00 97.12 91 ASP A CA 1
ATOM 724 C C . ASP A 1 91 ? 11.967 -2.126 -11.765 1.00 97.12 91 ASP A C 1
ATOM 726 O O . ASP A 1 91 ? 12.771 -2.673 -12.523 1.00 97.12 91 ASP A O 1
ATOM 730 N N . TYR A 1 92 ? 12.370 -1.431 -10.697 1.00 97.19 92 TYR A N 1
ATOM 731 C CA . TYR A 1 92 ? 13.776 -1.299 -10.322 1.00 97.19 92 TYR A CA 1
ATOM 732 C C . TYR A 1 92 ? 14.411 -2.643 -9.951 1.00 97.19 92 TYR A C 1
ATOM 734 O O . TYR A 1 92 ? 15.458 -2.992 -10.498 1.00 97.19 92 TYR A O 1
ATOM 742 N N . CYS A 1 93 ? 13.792 -3.406 -9.045 1.00 97.25 93 CYS A N 1
ATOM 743 C CA . CYS A 1 93 ? 14.319 -4.702 -8.616 1.00 97.25 93 CYS A CA 1
ATOM 744 C C . CYS A 1 93 ? 14.460 -5.677 -9.792 1.00 97.25 93 CYS A C 1
ATOM 746 O O . CYS A 1 93 ? 15.506 -6.303 -9.946 1.00 97.25 93 CYS A O 1
ATOM 748 N N . GLU A 1 94 ? 13.452 -5.756 -10.660 1.00 96.19 94 GLU A N 1
ATOM 749 C CA . GLU A 1 94 ? 13.477 -6.641 -11.826 1.00 96.19 94 GLU A CA 1
ATOM 750 C C . GLU A 1 94 ? 14.528 -6.224 -12.857 1.00 96.19 94 GLU A C 1
ATOM 752 O O . GLU A 1 94 ? 15.204 -7.082 -13.423 1.00 96.19 94 GLU A O 1
ATOM 757 N N . ALA A 1 95 ? 14.721 -4.921 -13.084 1.00 96.81 95 ALA A N 1
ATOM 758 C CA . ALA A 1 95 ? 15.783 -4.438 -13.963 1.00 96.81 95 ALA A CA 1
ATOM 759 C C . ALA A 1 95 ? 17.174 -4.826 -13.435 1.00 96.81 95 ALA A C 1
ATOM 761 O O . ALA A 1 95 ? 18.030 -5.255 -14.211 1.00 96.81 95 ALA A O 1
ATOM 762 N N . VAL A 1 96 ? 17.387 -4.726 -12.117 1.00 97.75 96 VAL A N 1
ATOM 763 C CA . VAL A 1 96 ? 18.637 -5.151 -11.470 1.00 97.75 96 VAL A CA 1
ATOM 764 C C . VAL A 1 96 ? 18.847 -6.661 -11.613 1.00 97.75 96 VAL A C 1
ATOM 766 O O . VAL A 1 96 ? 19.924 -7.075 -12.042 1.00 97.75 96 VAL A O 1
ATOM 769 N N . GLU A 1 97 ? 17.834 -7.476 -11.306 1.00 97.69 97 GLU A N 1
ATOM 770 C CA . GLU A 1 97 ? 17.888 -8.943 -11.425 1.00 97.69 97 GLU A CA 1
ATOM 771 C C . GLU A 1 97 ? 18.140 -9.405 -12.868 1.00 97.69 97 GLU A C 1
ATOM 773 O O . GLU A 1 97 ? 18.903 -10.341 -13.101 1.00 97.69 97 GLU A O 1
ATOM 778 N N . ALA A 1 98 ? 17.533 -8.732 -13.847 1.00 97.25 98 ALA A N 1
ATOM 779 C CA . ALA A 1 98 ? 17.673 -9.053 -15.264 1.00 97.25 98 ALA A CA 1
ATOM 780 C C . ALA A 1 98 ? 18.920 -8.436 -15.925 1.00 97.25 98 ALA A C 1
ATOM 782 O O . ALA A 1 98 ? 19.128 -8.639 -17.122 1.00 97.25 98 ALA A O 1
ATOM 783 N N . HIS A 1 99 ? 19.724 -7.657 -15.190 1.00 96.94 99 HIS A N 1
ATOM 784 C CA . HIS A 1 99 ? 20.814 -6.843 -15.743 1.00 96.94 99 HIS A CA 1
ATOM 785 C C . HIS A 1 99 ? 20.371 -5.956 -16.925 1.00 96.94 99 HIS A C 1
ATOM 787 O O . HIS A 1 99 ? 21.107 -5.759 -17.894 1.00 96.94 99 HIS A O 1
ATOM 793 N N . ALA A 1 100 ? 19.153 -5.419 -16.848 1.00 95.81 100 ALA A N 1
ATOM 794 C CA . ALA A 1 100 ? 18.548 -4.583 -17.874 1.00 95.81 100 ALA A CA 1
ATOM 795 C C . ALA A 1 100 ? 18.593 -3.097 -17.487 1.00 95.81 100 ALA A C 1
ATOM 797 O O . ALA A 1 100 ? 18.596 -2.726 -16.314 1.00 95.81 100 ALA A O 1
ATOM 798 N N . THR A 1 101 ? 18.598 -2.215 -18.487 1.00 95.56 101 THR A N 1
ATOM 799 C CA . THR A 1 101 ? 18.439 -0.776 -18.253 1.00 95.56 101 THR A CA 1
ATOM 800 C C . THR A 1 101 ? 16.980 -0.453 -17.936 1.00 95.56 101 THR A C 1
ATOM 802 O O . THR A 1 101 ? 16.090 -0.773 -18.723 1.00 95.56 101 THR A O 1
ATOM 805 N N . LEU A 1 102 ? 16.741 0.225 -16.812 1.00 95.19 102 LEU A N 1
ATOM 806 C CA . LEU A 1 102 ? 15.437 0.794 -16.479 1.00 95.19 102 LEU A CA 1
ATOM 807 C C . LEU A 1 102 ? 15.267 2.149 -17.181 1.00 95.19 102 LEU A C 1
ATOM 809 O O . LEU A 1 102 ? 16.032 3.075 -16.916 1.00 95.19 102 LEU A O 1
ATOM 813 N N . ASP A 1 103 ? 14.248 2.276 -18.032 1.00 95.06 103 ASP A N 1
ATOM 814 C CA . ASP A 1 103 ? 13.788 3.565 -18.561 1.00 95.06 103 ASP A CA 1
ATOM 815 C C . ASP A 1 103 ? 12.510 4.008 -17.823 1.00 95.06 103 ASP A C 1
ATOM 817 O O . ASP A 1 103 ? 11.431 3.469 -18.091 1.00 95.06 103 ASP A O 1
ATOM 821 N N . PRO A 1 104 ? 12.584 5.015 -16.931 1.00 89.75 104 PRO A N 1
ATOM 822 C CA . PRO A 1 104 ? 11.425 5.507 -16.187 1.00 89.75 104 PRO A CA 1
ATOM 823 C C . PRO A 1 104 ? 10.293 6.044 -17.072 1.00 89.75 104 PRO A C 1
ATOM 825 O O . PRO A 1 104 ? 9.147 6.119 -16.629 1.00 89.75 104 PRO A O 1
ATOM 828 N N . LYS A 1 105 ? 10.582 6.436 -18.321 1.00 91.12 105 LYS A N 1
ATOM 829 C CA . LYS A 1 105 ? 9.566 6.938 -19.259 1.00 91.12 105 LYS A CA 1
ATOM 830 C C . LYS A 1 105 ? 8.808 5.812 -19.962 1.00 91.12 105 LYS A C 1
ATOM 832 O O . LYS A 1 105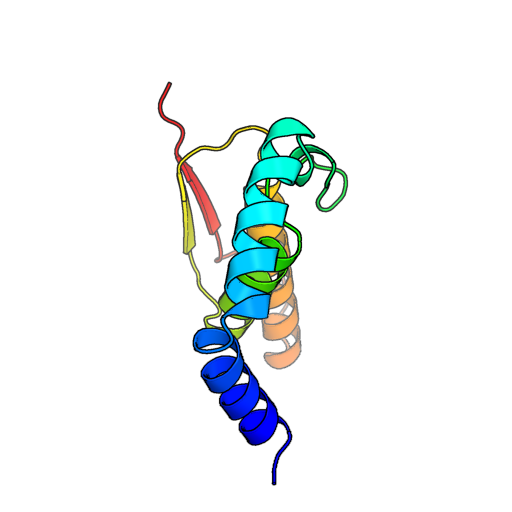 ? 7.703 6.046 -20.450 1.00 91.12 105 LYS A O 1
ATOM 837 N N . ALA A 1 106 ? 9.360 4.602 -19.977 1.00 90.81 106 ALA A N 1
ATOM 838 C CA . ALA A 1 106 ? 8.789 3.422 -20.620 1.00 90.81 106 ALA A CA 1
ATOM 839 C C . ALA A 1 106 ? 8.258 2.389 -19.606 1.00 90.81 106 ALA A C 1
ATOM 841 O O . ALA A 1 106 ? 8.248 1.189 -19.888 1.00 90.81 106 ALA A O 1
ATOM 842 N N . ALA A 1 107 ? 7.806 2.844 -18.430 1.00 89.56 107 ALA A N 1
ATOM 843 C CA . ALA A 1 107 ? 7.257 1.970 -17.393 1.00 89.56 107 ALA A CA 1
ATOM 844 C C . ALA A 1 107 ? 6.085 1.124 -17.924 1.00 89.56 107 ALA A C 1
ATOM 846 O O . ALA A 1 107 ? 5.164 1.650 -18.561 1.00 89.56 107 ALA A O 1
ATOM 847 N N . ARG A 1 108 ? 6.131 -0.185 -17.650 1.00 91.75 108 ARG A N 1
ATOM 848 C CA . ARG A 1 108 ? 5.100 -1.158 -18.059 1.00 91.75 108 ARG A CA 1
ATOM 849 C C . ARG A 1 108 ? 3.950 -1.215 -17.065 1.00 91.75 108 ARG A C 1
ATOM 851 O O . ARG A 1 108 ? 2.809 -1.427 -17.465 1.00 91.75 108 ARG A O 1
ATOM 858 N N . ARG A 1 109 ? 4.262 -0.979 -15.792 1.00 97.31 109 ARG A N 1
ATOM 859 C CA . ARG A 1 109 ? 3.309 -1.016 -14.692 1.00 97.31 109 ARG A CA 1
ATOM 860 C C . ARG A 1 109 ? 2.553 0.303 -14.572 1.00 97.31 109 ARG A C 1
ATOM 862 O O . ARG A 1 109 ? 3.118 1.382 -14.783 1.00 97.31 109 ARG A O 1
ATOM 869 N N . ARG A 1 110 ? 1.258 0.237 -14.267 1.00 97.38 110 ARG A N 1
ATOM 870 C CA . ARG A 1 110 ? 0.365 1.405 -14.230 1.00 97.38 110 ARG A CA 1
ATOM 871 C C . ARG A 1 110 ? -0.561 1.374 -13.019 1.00 97.38 110 ARG A C 1
ATOM 873 O O . ARG A 1 110 ? -1.000 0.315 -12.581 1.00 97.38 110 ARG A O 1
ATOM 880 N N . VAL A 1 111 ? -0.913 2.564 -12.541 1.00 97.62 111 VAL A N 1
ATOM 881 C CA . VAL A 1 111 ? -2.036 2.766 -11.621 1.00 97.62 111 VAL A CA 1
ATOM 882 C C . VAL A 1 111 ? -3.102 3.573 -12.350 1.00 97.62 111 VAL A C 1
ATOM 884 O O . VAL A 1 111 ? -2.791 4.610 -12.937 1.00 97.62 111 VAL A O 1
ATOM 887 N N . LEU A 1 112 ? -4.340 3.091 -12.331 1.00 96.94 112 LEU A N 1
ATOM 888 C CA . LEU A 1 112 ? -5.504 3.773 -12.883 1.00 96.94 112 LEU A CA 1
ATOM 889 C C . LEU A 1 112 ? -6.432 4.181 -11.738 1.00 96.94 112 LEU A C 1
ATOM 891 O O . LEU A 1 112 ? -7.059 3.329 -11.114 1.00 96.94 112 LEU A O 1
ATOM 895 N N . GLY A 1 113 ? -6.520 5.485 -11.484 1.00 95.94 113 GLY A N 1
ATOM 896 C CA . GLY A 1 113 ? -7.537 6.053 -10.605 1.00 95.94 113 GLY A CA 1
ATOM 897 C C . GLY A 1 113 ? -8.828 6.303 -11.377 1.00 95.94 113 GLY A C 1
ATOM 898 O O . GLY A 1 113 ? -8.793 6.907 -12.449 1.00 95.94 113 GLY A O 1
ATOM 899 N N . ILE A 1 114 ? -9.951 5.846 -10.835 1.00 95.00 114 ILE A N 1
ATOM 900 C CA . ILE A 1 114 ? -11.295 6.115 -11.343 1.00 95.00 114 ILE A CA 1
ATOM 901 C C . ILE A 1 114 ? -12.014 6.946 -10.289 1.00 95.00 114 ILE A C 1
ATOM 903 O O . ILE A 1 114 ? -12.234 6.471 -9.174 1.00 95.00 114 ILE A O 1
ATOM 907 N N . ASP A 1 115 ? -12.379 8.170 -10.648 1.00 89.62 115 ASP A N 1
ATOM 908 C CA . ASP A 1 115 ? -13.255 8.999 -9.828 1.00 89.62 115 ASP A CA 1
ATOM 909 C C . ASP A 1 115 ? -14.643 9.057 -10.454 1.00 89.62 115 ASP A C 1
ATOM 911 O O . ASP A 1 115 ? -14.784 9.043 -11.681 1.00 89.62 115 ASP A O 1
ATOM 915 N N . ILE A 1 116 ? -15.653 9.081 -9.597 1.00 80.62 116 ILE A N 1
ATOM 916 C CA . ILE A 1 116 ? -17.037 9.302 -9.997 1.00 80.62 116 ILE A CA 1
ATOM 917 C C . ILE A 1 116 ? -17.471 10.602 -9.329 1.00 80.62 116 ILE A C 1
ATOM 919 O O . ILE A 1 116 ? -17.738 10.621 -8.131 1.00 80.62 116 ILE A O 1
ATOM 923 N N . ASP A 1 117 ? -17.452 11.689 -10.100 1.00 66.19 117 ASP A N 1
ATOM 924 C CA . ASP A 1 117 ? -18.067 12.956 -9.687 1.00 66.19 117 ASP A CA 1
ATOM 925 C C . ASP A 1 117 ? -19.566 12.766 -9.383 1.00 66.19 117 ASP A C 1
ATOM 927 O O . ASP A 1 117 ? -20.248 12.039 -10.152 1.00 66.19 117 ASP A O 1
#

Sequence (117 aa):
MSFERQVQLRIEDNGKNANLMDAKSEFMRQSIKAEYSYNFSWLSRPIIQYPQDMVAIQELVWQVKPDLIIETGIAHGGSLILSASMLALLDYCEAVEAHATLDPKAARRRVLGIDID

Foldseek 3Di:
DDPVVVVVVCVVVCVVDPVNVVVVVVCVVVCVVVQVQQPDADPNFTDSDDPVVLVVVLVVCVVVVDQEAEEEDCPRNRVVVSNVVSNVVSLVVVCVVVVHDDDPVPRRHDYHYHYDD

Secondary structure (DSSP, 8-state):
--HHHHHHHHHHHHTT-HHHHHHHHHHHHHHHHTTGGGGEEETTEEE-S-HHHHHHHHHHHHHH--SEEEEE--TTSHHHHHHHHHHHHHHHHHHHHTTPPP-GGG---EEEEE---

pLDDT: mean 96.25, std 4.22, range [66.19, 98.62]

Radius of gyration: 17.8 Å; Cα contacts (8 Å, |Δi|>4): 115; chains: 1; bounding box: 39×38×44 Å

Nearest PDB structures (foldseek):
  2br5-assembly1_D  TM=8.799E-01  e=6.672E-03  Streptomyces clavuligerus
  2bm8-assembly1_F  TM=8.871E-01  e=2.680E-02  Streptomyces clavuligerus
  8c9v-assembly1_A-2  TM=6.002E-01  e=4.259E-02  Desulfuromonas acetoxidans DSM 684
  4ymh-assembly2_D  TM=5.964E-01  e=2.382E-01  Podospora anserina

Mean predicted aligned error: 3.36 Å

Solvent-accessible surface area (backbone atoms only — not comparable to full-atom values): 6897 Å² total; per-residue (Å²): 131,58,69,69,59,52,50,52,52,49,53,61,50,54,77,69,34,61,71,57,52,50,51,51,55,51,48,54,58,52,34,60,77,65,47,51,37,64,77,39,61,43,95,88,29,48,23,84,49,50,71,69,57,55,50,52,50,52,52,48,47,67,74,67,61,63,54,68,47,79,45,74,66,51,90,78,38,10,60,58,50,48,54,44,52,52,43,52,50,50,54,50,53,50,20,61,75,68,75,45,87,78,56,86,89,70,61,81,53,48,67,46,76,44,72,83,131